Protein AF-A0A4P6PLV7-F1 (afdb_monomer_lite)

Secondary structure (DSSP, 8-state):
-------PPPPHHHHHHHHHHHHHHHHHHHHHHHHHHHHHHHHHHHHHHHHHHHHHHHHHHHTT--TTPPPPHHHHHTTSTTGGGGG-BTTBEEE--SSS--EEE-TT-S-------------

Foldseek 3Di:
DDDDDDDDDDDPVNVVVVVVVVVVCCVVVVVVVVVVLVVQLVVLQVVLVVQQVVLVVVLCVVVVHPPPDWDDLVSRQVSHDVGQVSSDDVCWRWDNDGPQAGDIDDPPDPDDPRPRPGPDDDD

pLDDT: mean 70.98, std 18.74, range [27.61, 97.19]

Structure (mmCIF, N/CA/C/O backbone):
data_AF-A0A4P6PLV7-F1
#
_entry.id   AF-A0A4P6PLV7-F1
#
loop_
_atom_site.group_PDB
_atom_site.id
_atom_site.type_symbol
_atom_site.label_atom_id
_atom_site.label_alt_id
_atom_site.label_comp_id
_atom_site.label_asym_id
_atom_site.label_entity_id
_atom_site.label_seq_id
_atom_site.pdbx_PDB_ins_code
_atom_site.Cartn_x
_atom_site.Cartn_y
_atom_site.Cartn_z
_atom_site.occupancy
_atom_site.B_iso_or_equiv
_atom_site.auth_seq_id
_atom_site.auth_comp_id
_atom_site.auth_asym_id
_atom_site.auth_atom_id
_atom_site.pdbx_PDB_model_num
ATOM 1 N N . MET A 1 1 ? 1.349 -17.183 60.494 1.00 57.53 1 MET A N 1
ATOM 2 C CA . MET A 1 1 ? 0.024 -16.818 59.937 1.00 57.53 1 MET A CA 1
ATOM 3 C C . MET A 1 1 ? 0.173 -16.502 58.450 1.00 57.53 1 MET A C 1
ATOM 5 O O . MET A 1 1 ? 0.871 -15.556 58.115 1.00 57.53 1 MET A O 1
ATOM 9 N N . LYS A 1 2 ? -0.415 -17.305 57.554 1.00 59.59 2 LYS A N 1
ATOM 10 C CA . LYS A 1 2 ? -0.387 -17.079 56.096 1.00 59.59 2 LYS A CA 1
ATOM 11 C C . LYS A 1 2 ? -1.591 -16.200 55.728 1.00 59.59 2 LYS A C 1
ATOM 13 O O . LYS A 1 2 ? -2.722 -16.655 55.860 1.00 59.59 2 LYS A O 1
ATOM 18 N N . LYS A 1 3 ? -1.370 -14.945 55.321 1.00 62.88 3 LYS A N 1
ATOM 19 C CA . LYS A 1 3 ? -2.442 -14.083 54.790 1.00 62.88 3 LYS A CA 1
ATOM 20 C C . LYS A 1 3 ? -2.893 -14.653 53.444 1.00 62.88 3 LYS A C 1
ATOM 22 O O . LYS A 1 3 ? -2.131 -14.636 52.482 1.00 62.88 3 LYS A O 1
ATOM 27 N N . THR A 1 4 ? -4.110 -15.179 53.379 1.00 67.12 4 THR A N 1
ATOM 28 C CA . THR A 1 4 ? -4.748 -15.560 52.118 1.00 67.12 4 THR A CA 1
ATOM 29 C C . THR A 1 4 ? -5.183 -14.286 51.396 1.00 67.12 4 THR A C 1
ATOM 31 O O . THR A 1 4 ? -6.042 -13.541 51.863 1.00 67.12 4 THR A O 1
ATOM 34 N N . LEU A 1 5 ? -4.543 -13.990 50.267 1.00 72.75 5 LEU A N 1
ATOM 35 C CA . LEU A 1 5 ? -4.948 -12.890 49.397 1.00 72.75 5 LEU A CA 1
ATOM 36 C C . LEU A 1 5 ? -6.284 -13.274 48.746 1.00 72.75 5 LEU A C 1
ATOM 38 O O . LEU A 1 5 ? -6.360 -14.271 48.025 1.00 72.75 5 LEU A O 1
ATOM 42 N N . LYS A 1 6 ? -7.352 -12.519 49.027 1.00 72.19 6 LYS A N 1
ATOM 43 C CA . LYS A 1 6 ? -8.647 -12.705 48.361 1.00 72.19 6 LYS A CA 1
ATOM 44 C C . LYS A 1 6 ? -8.464 -12.386 46.877 1.00 72.19 6 LYS A C 1
ATOM 46 O O . LYS A 1 6 ? -8.138 -11.254 46.533 1.00 72.19 6 LYS A O 1
ATOM 51 N N . LYS A 1 7 ? -8.669 -13.374 46.004 1.00 70.31 7 LYS A N 1
ATOM 52 C CA . LYS A 1 7 ? -8.736 -13.148 44.556 1.00 70.31 7 LYS A CA 1
ATOM 53 C C . LYS A 1 7 ? -10.006 -12.343 44.260 1.00 70.31 7 LYS A C 1
ATOM 55 O O . LYS A 1 7 ? -11.101 -12.891 44.333 1.00 70.31 7 LYS A O 1
ATOM 60 N N . GLN A 1 8 ? -9.861 -11.051 43.978 1.00 76.06 8 GLN A N 1
ATOM 61 C CA . GLN A 1 8 ? -10.921 -10.249 43.370 1.00 76.06 8 GLN A CA 1
ATOM 62 C C . GLN A 1 8 ? -10.986 -10.618 41.883 1.00 76.06 8 GLN A C 1
ATOM 64 O O . GLN A 1 8 ? -9.988 -10.506 41.174 1.00 76.06 8 GLN A O 1
ATOM 69 N N . GLY A 1 9 ? -12.124 -11.152 41.443 1.00 77.94 9 GLY A N 1
ATOM 70 C CA . GLY A 1 9 ? -12.399 -11.395 40.028 1.00 77.94 9 GLY A CA 1
ATOM 71 C C . GLY A 1 9 ? -12.970 -10.142 39.368 1.00 77.94 9 GLY A C 1
ATOM 72 O O . GLY A 1 9 ? -13.636 -9.354 40.036 1.00 77.94 9 GLY A O 1
ATOM 73 N N . PHE A 1 10 ? -12.719 -9.985 38.068 1.00 81.06 10 PHE A N 1
ATOM 74 C CA . PHE A 1 10 ? -13.375 -8.972 37.239 1.00 81.06 10 PHE A CA 1
ATOM 75 C C . PHE A 1 10 ? -14.892 -9.171 37.267 1.00 81.06 10 PHE A C 1
ATOM 77 O O . PHE A 1 10 ? -15.385 -10.294 37.127 1.00 81.06 10 PHE A O 1
ATOM 84 N N . THR A 1 11 ? -15.635 -8.085 37.436 1.00 90.88 11 THR A N 1
ATOM 85 C CA . THR A 1 11 ? -17.092 -8.109 37.340 1.00 90.88 11 THR A CA 1
ATOM 86 C C . THR A 1 11 ? -17.519 -8.201 35.875 1.00 90.88 11 THR A C 1
ATOM 88 O O . THR A 1 11 ? -16.858 -7.694 34.967 1.00 90.88 11 THR A O 1
ATOM 91 N N . LEU A 1 12 ? -18.663 -8.839 35.625 1.00 89.38 12 LEU A N 1
ATOM 92 C CA . LEU A 1 12 ? -19.222 -8.946 34.275 1.00 89.38 12 LEU A CA 1
ATOM 93 C C . LEU A 1 12 ? -19.528 -7.556 33.690 1.00 89.38 12 LEU A C 1
ATOM 95 O O . LEU A 1 12 ? -19.298 -7.317 32.508 1.00 89.38 12 LEU A O 1
ATOM 99 N N . VAL A 1 13 ? -19.968 -6.623 34.539 1.00 92.19 13 VAL A N 1
ATOM 100 C CA . VAL A 1 13 ? -20.290 -5.239 34.162 1.00 92.19 13 VAL A CA 1
ATOM 101 C C . VAL A 1 13 ? -19.049 -4.472 33.699 1.00 92.19 13 VAL A C 1
ATOM 103 O O . VAL A 1 13 ? -19.125 -3.746 32.709 1.00 92.19 13 VAL A O 1
ATOM 106 N N . GLU A 1 14 ? -17.899 -4.663 34.353 1.00 91.62 14 GLU A N 1
ATOM 107 C CA . GLU A 1 14 ? -16.637 -4.052 33.912 1.00 91.62 14 GLU A CA 1
ATOM 108 C C . GLU A 1 14 ? -16.277 -4.496 32.493 1.00 91.62 14 GLU A C 1
ATOM 110 O O . GLU A 1 14 ? -15.927 -3.667 31.655 1.00 91.62 14 GLU A O 1
ATOM 115 N N . ILE A 1 15 ? -16.438 -5.783 32.181 1.00 92.88 15 ILE A N 1
ATOM 116 C CA . ILE A 1 15 ? -16.156 -6.297 30.837 1.00 92.88 15 ILE A CA 1
ATOM 117 C C . ILE A 1 15 ? -17.174 -5.783 29.807 1.00 92.88 15 ILE A C 1
ATOM 119 O O . ILE A 1 15 ? -16.786 -5.463 28.684 1.00 92.88 15 ILE A O 1
ATOM 123 N N . MET A 1 16 ? -18.451 -5.621 30.171 1.00 93.88 16 MET A N 1
ATOM 124 C CA . MET A 1 16 ? -19.473 -5.088 29.257 1.00 93.88 16 MET A CA 1
ATOM 125 C C . MET A 1 16 ? -19.154 -3.670 28.775 1.00 93.88 16 MET A C 1
ATOM 127 O O . MET A 1 16 ? -19.237 -3.394 27.578 1.00 93.88 16 MET A O 1
ATOM 131 N N . ILE A 1 17 ? -18.768 -2.776 29.689 1.00 94.75 17 ILE A N 1
ATOM 132 C CA . ILE A 1 17 ? -18.460 -1.382 29.339 1.00 94.75 17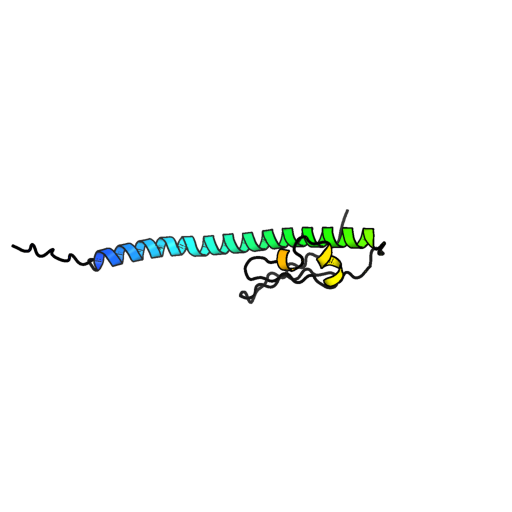 ILE A CA 1
ATOM 133 C C . ILE A 1 17 ? -17.198 -1.317 28.474 1.00 94.75 17 ILE A C 1
ATOM 135 O O . ILE A 1 17 ? -17.155 -0.582 27.488 1.00 94.75 17 ILE A O 1
ATOM 139 N N . VAL A 1 18 ? -16.187 -2.128 28.795 1.00 95.62 18 VAL A N 1
ATOM 140 C CA . VAL A 1 18 ? -14.939 -2.181 28.026 1.00 95.62 18 VAL A CA 1
ATOM 141 C C . VAL A 1 18 ? -15.202 -2.621 26.586 1.00 95.62 18 VAL A C 1
ATOM 143 O O . VAL A 1 18 ? -14.748 -1.962 25.651 1.00 95.62 18 VAL A O 1
ATOM 146 N N . VAL A 1 19 ? -15.985 -3.684 26.387 1.00 95.69 19 VAL A N 1
ATOM 147 C CA . VAL A 1 19 ? -16.322 -4.165 25.040 1.00 95.69 19 VAL A CA 1
ATOM 148 C C . VAL A 1 19 ? -17.174 -3.145 24.281 1.00 95.69 19 VAL A C 1
ATOM 150 O O . VAL A 1 19 ? -16.961 -2.963 23.084 1.00 95.69 19 VAL A O 1
ATOM 153 N N . ALA A 1 20 ? -18.075 -2.421 24.954 1.00 95.69 20 ALA A N 1
ATOM 154 C CA . ALA A 1 20 ? -18.865 -1.361 24.326 1.00 95.69 20 ALA A CA 1
ATOM 155 C C . ALA A 1 20 ? -17.987 -0.212 23.794 1.00 95.69 20 ALA A C 1
ATOM 157 O O . ALA A 1 20 ? -18.159 0.225 22.654 1.00 95.69 20 ALA A O 1
ATOM 158 N N . ILE A 1 21 ? -17.005 0.243 24.578 1.00 97.06 21 ILE A N 1
ATOM 159 C CA . ILE A 1 21 ? -16.086 1.314 24.163 1.00 97.06 21 ILE A CA 1
ATOM 160 C C . ILE A 1 21 ? -15.153 0.828 23.045 1.00 97.06 21 ILE A C 1
ATOM 162 O O . ILE A 1 21 ? -14.982 1.527 22.046 1.00 97.06 21 ILE A O 1
ATOM 166 N N . ILE A 1 22 ? -14.589 -0.380 23.161 1.00 96.75 22 ILE A N 1
ATOM 167 C CA . ILE A 1 22 ? -13.746 -0.965 22.104 1.00 96.75 22 ILE A CA 1
ATOM 168 C C . ILE A 1 22 ? -14.552 -1.145 20.812 1.00 96.75 22 ILE A C 1
ATOM 170 O O . ILE A 1 22 ? -14.041 -0.841 19.738 1.00 96.75 22 ILE A O 1
ATOM 174 N N . GLY A 1 23 ? -15.813 -1.576 20.901 1.00 96.88 23 GLY A N 1
ATOM 175 C CA . GLY A 1 23 ? -16.714 -1.706 19.756 1.00 96.88 23 GLY A CA 1
ATOM 176 C C . GLY A 1 23 ? -16.954 -0.375 19.043 1.00 96.88 23 GLY A C 1
ATOM 177 O O . GLY A 1 23 ? -16.860 -0.312 17.817 1.00 96.88 23 GLY A O 1
ATOM 178 N N . LEU A 1 24 ? -17.176 0.707 19.798 1.00 96.50 24 LEU A N 1
ATOM 179 C CA . LEU A 1 24 ? -17.323 2.054 19.242 1.00 96.50 24 LEU A CA 1
ATOM 180 C C . LEU A 1 24 ? -16.041 2.528 18.539 1.00 96.50 24 LEU A C 1
ATOM 182 O O . LEU A 1 24 ? -16.097 3.021 17.412 1.00 96.50 24 LEU A O 1
ATOM 186 N N . LEU A 1 25 ? -14.881 2.346 19.178 1.00 97.19 25 LEU A N 1
ATOM 187 C CA . LEU A 1 25 ? -13.587 2.714 18.598 1.00 97.19 25 LEU A CA 1
ATOM 188 C C . LEU A 1 25 ? -13.272 1.887 17.346 1.00 97.19 25 LEU A C 1
ATOM 190 O O . LEU A 1 25 ? -12.789 2.430 16.353 1.00 97.19 25 LEU A O 1
ATOM 194 N N . ALA A 1 26 ? -13.581 0.590 17.355 1.00 96.31 26 ALA A N 1
ATOM 195 C CA . ALA A 1 26 ? -13.391 -0.292 16.210 1.00 96.31 26 ALA A CA 1
ATOM 196 C C . ALA A 1 26 ? -14.298 0.101 15.034 1.00 96.31 26 ALA A C 1
ATOM 198 O O . ALA A 1 26 ? -13.834 0.113 13.893 1.00 96.31 26 ALA A O 1
ATOM 199 N N . ALA A 1 27 ? -15.550 0.490 15.302 1.00 96.19 27 ALA A N 1
ATOM 200 C CA . ALA A 1 27 ? -16.506 0.899 14.274 1.00 96.19 27 ALA A CA 1
ATOM 201 C C . ALA A 1 27 ? -16.012 2.096 13.444 1.00 96.19 27 ALA A C 1
ATOM 203 O O . ALA A 1 27 ? -16.203 2.116 12.229 1.00 96.19 27 ALA A O 1
ATOM 204 N N . ILE A 1 28 ? -15.330 3.064 14.067 1.00 95.38 28 ILE A N 1
ATOM 205 C CA . ILE A 1 28 ? -14.728 4.210 13.360 1.00 95.38 28 ILE A CA 1
ATOM 206 C C . ILE A 1 28 ? -13.295 3.928 12.880 1.00 95.38 28 ILE A C 1
ATOM 208 O O . ILE A 1 28 ? -12.877 4.412 11.825 1.00 95.38 28 ILE A O 1
ATOM 212 N N . GLY A 1 29 ? -12.536 3.126 13.629 1.00 95.88 29 GLY A N 1
ATOM 213 C CA . GLY A 1 29 ? -11.122 2.862 13.374 1.00 95.88 29 GLY A CA 1
ATOM 214 C C . GLY A 1 29 ? -10.890 1.937 12.184 1.00 95.88 29 GLY A C 1
ATOM 215 O O . GLY A 1 29 ? -10.055 2.229 11.330 1.00 95.88 29 GLY A O 1
ATOM 216 N N . ILE A 1 30 ? -11.666 0.856 12.075 1.00 92.06 30 ILE A N 1
ATOM 217 C CA . ILE A 1 30 ? -11.543 -0.136 11.000 1.00 92.06 30 ILE A CA 1
ATOM 218 C C . ILE A 1 30 ? -11.743 0.478 9.600 1.00 92.06 30 ILE A C 1
ATOM 220 O O . ILE A 1 30 ? -10.871 0.272 8.750 1.00 92.06 30 ILE A O 1
ATOM 224 N N . PRO A 1 31 ? -12.819 1.237 9.301 1.00 91.25 31 PRO A N 1
ATOM 225 C CA . PRO A 1 31 ? -12.993 1.813 7.966 1.00 91.25 31 PRO A CA 1
ATOM 226 C C . PRO A 1 31 ? -11.926 2.867 7.636 1.00 91.25 31 PRO A C 1
ATOM 228 O O . PRO A 1 31 ? -11.480 2.947 6.491 1.00 91.25 31 PRO A O 1
ATOM 231 N N . SER A 1 32 ? -11.479 3.650 8.624 1.00 92.75 32 SER A N 1
ATOM 232 C CA . SER A 1 32 ? -10.393 4.623 8.447 1.00 92.75 32 SER A CA 1
ATOM 233 C C . SER A 1 32 ? -9.067 3.932 8.110 1.00 92.75 32 SER A C 1
ATOM 235 O O . SER A 1 32 ? -8.409 4.277 7.125 1.00 92.75 32 SER A O 1
ATOM 237 N N . PHE A 1 33 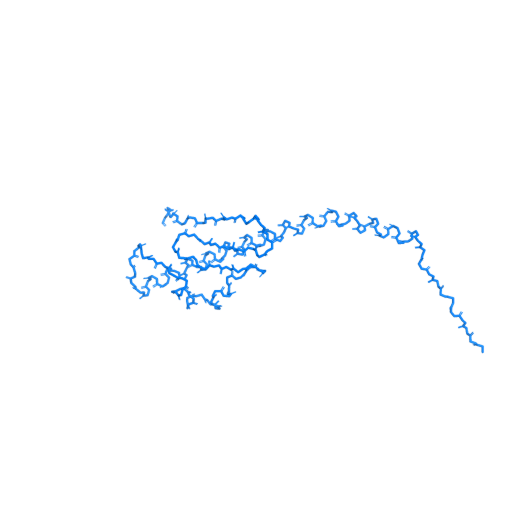? -8.721 2.884 8.860 1.00 89.50 33 PHE A N 1
ATOM 238 C CA . PHE A 1 33 ? -7.519 2.088 8.632 1.00 89.50 33 PHE A CA 1
ATOM 239 C C . PHE A 1 33 ? -7.520 1.418 7.252 1.00 89.50 33 PHE A C 1
ATOM 241 O O . PHE A 1 33 ? -6.513 1.459 6.544 1.00 89.50 33 PHE A O 1
ATOM 248 N N . GLN A 1 34 ? -8.660 0.867 6.821 1.00 86.81 34 GLN A N 1
ATOM 249 C CA . GLN A 1 34 ? -8.794 0.278 5.485 1.00 86.81 34 GLN A CA 1
ATOM 250 C C . GLN A 1 34 ? -8.552 1.305 4.370 1.00 86.81 34 GLN A C 1
ATOM 252 O O . GLN A 1 34 ? -7.787 1.034 3.444 1.00 86.81 34 GLN A O 1
ATOM 257 N N . LYS A 1 35 ? -9.134 2.509 4.478 1.00 85.69 35 LYS A N 1
ATOM 258 C CA . LYS A 1 35 ? -8.905 3.598 3.512 1.00 85.69 35 LYS A CA 1
ATOM 259 C C . LYS A 1 35 ? -7.444 4.045 3.486 1.00 85.69 35 LYS A C 1
ATOM 261 O O . LYS A 1 35 ? -6.874 4.209 2.410 1.00 85.69 35 LYS A O 1
ATOM 266 N N . ALA A 1 36 ? -6.824 4.219 4.653 1.00 86.81 36 ALA A N 1
ATOM 267 C CA . ALA A 1 36 ? -5.417 4.598 4.754 1.00 86.81 36 ALA A CA 1
ATOM 268 C C . ALA A 1 36 ? -4.502 3.553 4.096 1.00 86.81 36 ALA A C 1
ATOM 270 O O . ALA A 1 36 ? -3.615 3.910 3.318 1.00 86.81 36 ALA A O 1
ATOM 271 N N . ARG A 1 37 ? -4.770 2.262 4.330 1.00 83.44 37 ARG A N 1
ATOM 272 C CA . ARG A 1 37 ? -4.041 1.155 3.702 1.00 83.44 37 ARG A CA 1
ATOM 273 C C . ARG A 1 37 ? -4.203 1.159 2.182 1.00 83.44 37 ARG A C 1
ATOM 275 O O . ARG A 1 37 ? -3.199 1.103 1.479 1.00 83.44 37 ARG A O 1
ATOM 282 N N . ALA A 1 38 ? -5.429 1.286 1.673 1.00 78.69 38 ALA A N 1
ATOM 283 C CA . ALA A 1 38 ? -5.689 1.337 0.232 1.00 78.69 38 ALA A CA 1
ATOM 284 C C . ALA A 1 38 ? -4.981 2.527 -0.442 1.00 78.69 38 ALA A C 1
ATOM 286 O O . ALA A 1 38 ? -4.357 2.378 -1.492 1.00 78.69 38 ALA A O 1
ATOM 287 N N . ASN A 1 39 ? -5.001 3.699 0.198 1.00 81.06 39 ASN A N 1
ATOM 288 C CA . ASN A 1 39 ? -4.299 4.883 -0.294 1.00 81.06 39 ASN A CA 1
ATOM 289 C C . ASN A 1 39 ? -2.777 4.698 -0.287 1.00 81.06 39 ASN A C 1
ATOM 291 O O . ASN A 1 39 ? -2.106 5.140 -1.219 1.00 81.06 39 ASN A O 1
ATOM 295 N N . SER A 1 40 ? -2.230 4.039 0.739 1.00 80.38 40 SER A N 1
ATOM 296 C CA . SER A 1 40 ? -0.804 3.704 0.797 1.00 80.38 40 SER A CA 1
ATOM 297 C C . SER A 1 40 ? -0.404 2.793 -0.360 1.00 80.38 40 SER A C 1
ATOM 299 O O . SER A 1 40 ? 0.585 3.069 -1.032 1.00 80.38 40 SER A O 1
ATOM 301 N N . VAL A 1 41 ? -1.195 1.748 -0.627 1.00 76.75 41 VAL A N 1
ATOM 302 C CA . VAL A 1 41 ? -0.962 0.821 -1.743 1.00 76.75 41 VAL A CA 1
ATOM 303 C C . VAL A 1 41 ? -0.971 1.567 -3.076 1.00 76.75 41 VAL A C 1
ATOM 305 O O . VAL A 1 41 ? -0.022 1.448 -3.847 1.00 76.75 41 VAL A O 1
ATOM 308 N N . LYS A 1 42 ? -1.988 2.406 -3.318 1.00 74.88 42 LYS A N 1
ATOM 309 C 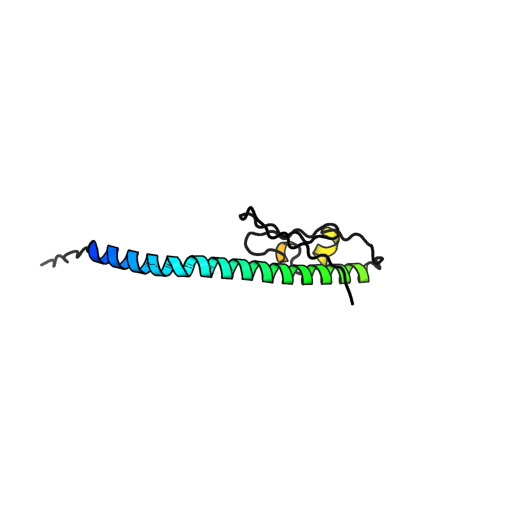CA . LYS A 1 42 ? -2.091 3.203 -4.550 1.00 74.88 42 LYS A CA 1
ATOM 310 C C . LYS A 1 42 ? -0.864 4.094 -4.770 1.00 74.88 42 LYS A C 1
ATOM 312 O O . LYS A 1 42 ? -0.330 4.135 -5.874 1.00 74.88 42 LYS A O 1
ATOM 317 N N . LYS A 1 43 ? -0.398 4.789 -3.727 1.00 77.19 43 LYS A N 1
ATOM 318 C CA . LYS A 1 43 ? 0.797 5.645 -3.813 1.00 77.19 43 LYS A CA 1
ATOM 319 C C . LYS A 1 43 ? 2.061 4.842 -4.117 1.00 77.19 43 LYS A C 1
ATOM 321 O O . LYS A 1 43 ? 2.874 5.273 -4.929 1.00 77.19 43 LYS A O 1
ATOM 326 N N . SER A 1 44 ? 2.222 3.674 -3.499 1.00 77.56 44 SER A N 1
ATOM 327 C CA . SER A 1 44 ? 3.351 2.789 -3.789 1.00 77.56 44 SER A CA 1
ATOM 328 C C . SER A 1 44 ? 3.314 2.264 -5.227 1.00 77.56 44 SER A C 1
ATOM 330 O O . SER A 1 44 ? 4.357 2.210 -5.868 1.00 77.56 44 SER A O 1
ATOM 332 N N . MET A 1 45 ? 2.133 1.946 -5.766 1.00 71.06 45 MET A N 1
ATOM 333 C CA . MET A 1 45 ? 1.979 1.542 -7.171 1.00 71.06 45 MET A CA 1
ATOM 334 C C . MET A 1 45 ? 2.367 2.663 -8.142 1.00 71.06 45 MET A C 1
ATOM 336 O O . MET A 1 45 ? 3.080 2.408 -9.108 1.00 71.06 45 MET A O 1
ATOM 340 N N . GLU A 1 46 ? 1.959 3.906 -7.869 1.00 74.81 46 GLU A N 1
ATOM 341 C CA . GLU A 1 46 ? 2.367 5.061 -8.678 1.00 74.81 46 GLU A CA 1
ATOM 342 C C . GLU A 1 46 ? 3.891 5.254 -8.650 1.00 74.81 46 GLU A C 1
ATOM 344 O O . GLU A 1 46 ? 4.518 5.465 -9.687 1.00 74.81 46 GLU A O 1
ATOM 349 N N . ASN A 1 47 ? 4.506 5.126 -7.473 1.00 79.94 47 ASN A N 1
ATOM 350 C CA . ASN A 1 47 ? 5.957 5.189 -7.340 1.00 79.94 47 ASN A CA 1
ATOM 351 C C . ASN A 1 47 ? 6.656 4.063 -8.122 1.00 79.94 47 ASN A C 1
ATOM 353 O O . ASN A 1 47 ? 7.633 4.310 -8.823 1.00 79.94 47 ASN A O 1
ATOM 357 N N . ASN A 1 48 ? 6.132 2.839 -8.056 1.00 77.00 48 ASN A N 1
ATOM 358 C CA . ASN A 1 48 ? 6.679 1.703 -8.794 1.00 77.00 48 ASN A CA 1
ATOM 359 C C . ASN A 1 48 ? 6.565 1.900 -10.307 1.00 77.00 48 ASN A C 1
ATOM 361 O O . ASN A 1 48 ? 7.497 1.558 -11.028 1.00 77.00 48 ASN A O 1
ATOM 365 N N . ALA A 1 49 ? 5.471 2.493 -10.793 1.00 74.00 49 ALA A N 1
ATOM 366 C CA . ALA A 1 49 ? 5.345 2.841 -12.203 1.00 74.00 49 ALA A CA 1
ATOM 367 C C . ALA A 1 49 ? 6.436 3.825 -12.645 1.00 74.00 49 ALA A C 1
ATOM 369 O O . ALA A 1 49 ? 7.062 3.606 -13.677 1.00 74.00 49 ALA A O 1
ATOM 370 N N . ARG A 1 50 ? 6.733 4.850 -11.834 1.00 80.25 50 ARG A N 1
ATOM 371 C CA . ARG A 1 50 ? 7.830 5.798 -12.108 1.00 80.25 50 ARG A CA 1
ATOM 372 C C . ARG A 1 50 ? 9.194 5.107 -12.150 1.00 80.25 50 ARG A C 1
ATOM 374 O O . ARG A 1 50 ? 9.986 5.400 -13.037 1.00 80.25 50 ARG A O 1
ATOM 381 N N . ILE A 1 51 ? 9.446 4.172 -11.231 1.00 82.88 51 ILE A N 1
ATOM 382 C CA . ILE A 1 51 ? 10.681 3.372 -11.216 1.00 82.88 51 ILE A CA 1
ATOM 383 C C . ILE A 1 51 ? 10.800 2.534 -12.495 1.00 82.88 51 ILE A C 1
ATOM 385 O O . ILE A 1 51 ? 11.859 2.519 -13.113 1.00 82.88 51 ILE A O 1
ATOM 389 N N . VAL A 1 52 ? 9.723 1.859 -12.911 1.00 76.69 52 VAL A N 1
ATOM 390 C CA . VAL A 1 52 ? 9.735 1.009 -14.112 1.00 76.69 52 VAL A CA 1
ATOM 391 C C . VAL A 1 52 ? 9.884 1.832 -15.392 1.00 76.69 52 VAL A C 1
ATOM 393 O O . VAL A 1 52 ? 10.607 1.411 -16.288 1.00 76.69 52 VAL A O 1
ATOM 396 N N . ILE A 1 53 ? 9.255 3.007 -15.474 1.00 77.12 53 ILE A N 1
ATOM 397 C CA . ILE A 1 53 ? 9.425 3.927 -16.608 1.00 77.12 53 ILE A CA 1
ATOM 398 C C . ILE A 1 53 ? 10.883 4.386 -16.705 1.00 77.12 53 ILE A C 1
ATOM 400 O O . ILE A 1 53 ? 11.485 4.229 -17.760 1.00 77.12 53 ILE A O 1
ATOM 404 N N . GLY A 1 54 ? 11.479 4.856 -15.604 1.00 81.69 54 GLY A N 1
ATOM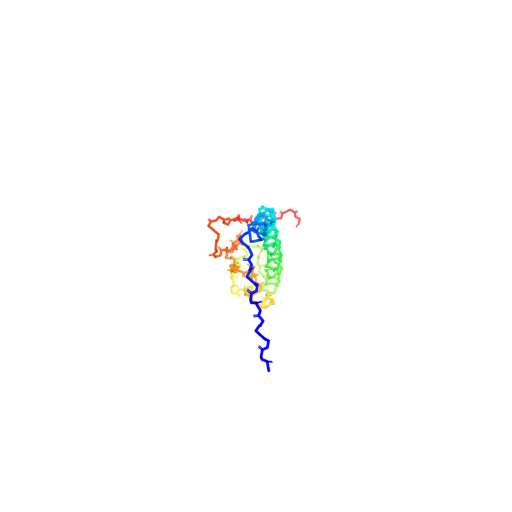 405 C CA . GLY A 1 54 ? 12.887 5.270 -15.603 1.00 81.69 54 GLY A CA 1
ATOM 406 C C . GLY A 1 54 ? 13.844 4.125 -15.952 1.00 81.69 54 GLY A C 1
ATOM 407 O O . GLY A 1 54 ? 14.794 4.320 -16.703 1.00 81.69 54 GLY A O 1
ATOM 408 N N . ALA A 1 55 ? 13.561 2.909 -15.473 1.00 83.38 55 ALA A N 1
ATOM 409 C CA . ALA A 1 55 ? 14.316 1.715 -15.845 1.00 83.38 55 ALA A CA 1
ATOM 410 C C . ALA A 1 55 ? 14.205 1.403 -17.348 1.00 83.38 55 ALA A C 1
ATOM 412 O O . ALA A 1 55 ? 15.206 1.078 -17.981 1.00 83.38 55 ALA A O 1
ATOM 413 N N . ALA A 1 56 ? 13.007 1.527 -17.926 1.00 77.88 56 ALA A N 1
ATOM 414 C CA . ALA A 1 56 ? 12.783 1.307 -19.351 1.00 77.88 56 ALA A CA 1
ATOM 415 C C . ALA A 1 56 ? 13.455 2.371 -20.225 1.00 77.88 56 ALA A C 1
ATOM 417 O O . ALA A 1 56 ? 14.043 2.027 -21.247 1.00 77.88 56 ALA A O 1
ATOM 418 N N . GLU A 1 57 ? 13.417 3.639 -19.814 1.00 80.50 57 GLU A N 1
ATOM 419 C CA . GLU A 1 57 ? 14.136 4.727 -20.482 1.00 80.50 57 GLU A CA 1
ATOM 420 C C . GLU A 1 57 ? 15.648 4.487 -20.453 1.00 80.50 57 GLU A C 1
ATOM 422 O O . GLU A 1 57 ? 16.308 4.596 -21.486 1.00 80.50 57 GLU A O 1
ATOM 427 N N . GLN A 1 58 ? 16.195 4.095 -19.299 1.00 86.94 58 GLN A N 1
ATOM 428 C CA . GLN A 1 58 ? 17.620 3.804 -19.162 1.00 86.94 58 GLN A CA 1
ATOM 429 C C . GLN A 1 58 ? 18.048 2.618 -20.038 1.00 86.94 58 GLN A C 1
ATOM 431 O O . GLN A 1 58 ? 19.027 2.731 -20.776 1.00 86.94 58 GLN A O 1
ATOM 436 N N . TRP A 1 59 ? 17.290 1.517 -20.017 1.00 86.50 59 TRP A N 1
ATOM 437 C CA . TRP A 1 59 ? 17.529 0.359 -20.883 1.00 86.50 59 TRP A CA 1
ATOM 438 C C . TRP A 1 59 ? 17.471 0.725 -22.372 1.00 86.50 59 TRP A C 1
ATOM 440 O O . TRP A 1 59 ? 18.333 0.311 -23.154 1.00 86.50 59 TRP A O 1
ATOM 450 N N . ALA A 1 60 ? 16.477 1.526 -22.768 1.00 83.38 60 ALA A N 1
ATOM 451 C CA . ALA A 1 60 ? 16.303 1.947 -24.152 1.00 83.38 60 ALA A CA 1
ATOM 452 C C . ALA A 1 60 ? 17.456 2.842 -24.632 1.00 83.38 60 ALA A C 1
ATOM 454 O O . ALA A 1 60 ? 17.908 2.684 -25.768 1.00 83.38 60 ALA A O 1
ATOM 455 N N . MET A 1 61 ? 17.961 3.738 -23.774 1.00 86.00 61 MET A N 1
ATOM 456 C CA . MET A 1 61 ? 19.123 4.579 -24.081 1.00 86.00 61 MET A CA 1
ATOM 457 C C . MET A 1 61 ? 20.414 3.764 -24.203 1.00 86.00 61 MET A C 1
ATOM 459 O O . MET A 1 61 ? 21.184 3.989 -25.134 1.00 86.00 61 MET A O 1
ATOM 463 N N . GLU A 1 62 ? 20.649 2.809 -23.301 1.00 89.31 62 GLU A N 1
ATOM 464 C CA . GLU A 1 62 ? 21.858 1.976 -23.321 1.00 89.31 62 GLU A CA 1
ATOM 465 C C . GLU A 1 62 ? 21.878 1.005 -24.507 1.00 89.31 62 GLU A C 1
ATOM 467 O O . GLU A 1 62 ? 22.904 0.834 -25.163 1.00 89.31 62 GLU A O 1
ATOM 472 N N . THR A 1 63 ? 20.728 0.414 -24.832 1.00 86.38 63 THR A N 1
ATOM 473 C CA . THR A 1 63 ? 20.609 -0.593 -25.899 1.00 86.38 63 THR A CA 1
ATOM 474 C C . THR A 1 63 ? 20.240 0.034 -27.254 1.00 86.38 63 THR A C 1
ATOM 476 O O . THR A 1 63 ? 19.918 -0.685 -28.200 1.00 86.38 63 THR A O 1
ATOM 479 N N . ALA A 1 64 ? 20.266 1.372 -27.357 1.00 87.19 64 ALA A N 1
ATOM 480 C CA . ALA A 1 64 ? 19.919 2.145 -28.555 1.00 87.19 64 ALA A CA 1
ATOM 481 C C . ALA A 1 64 ? 18.602 1.684 -29.217 1.00 87.19 64 ALA A C 1
ATOM 483 O O . ALA A 1 64 ? 18.506 1.540 -30.439 1.00 87.19 64 ALA A O 1
ATOM 484 N N . GLN A 1 65 ? 17.592 1.399 -28.394 1.00 79.00 65 GLN A N 1
ATOM 485 C CA . GLN A 1 65 ? 16.329 0.833 -28.853 1.00 79.00 65 GLN A CA 1
ATOM 486 C C . GLN A 1 65 ? 15.463 1.888 -29.555 1.00 79.00 65 GLN A C 1
ATOM 488 O O . GLN A 1 65 ? 15.431 3.048 -29.136 1.00 79.00 65 GLN A O 1
ATOM 493 N N . PRO A 1 66 ? 14.721 1.510 -30.611 1.00 73.38 66 PRO A N 1
ATOM 494 C CA . PRO A 1 66 ? 13.763 2.405 -31.245 1.00 73.38 66 PRO A CA 1
ATOM 495 C C . PRO A 1 66 ? 12.570 2.691 -30.316 1.00 73.38 66 PRO A C 1
ATOM 497 O O . PRO A 1 66 ? 12.255 1.913 -29.419 1.00 73.38 66 PRO A O 1
ATOM 500 N N . THR A 1 67 ? 11.847 3.787 -30.564 1.00 68.44 67 THR A N 1
ATOM 501 C CA . THR A 1 67 ? 10.730 4.281 -29.725 1.00 68.44 67 THR A CA 1
ATOM 502 C C . THR A 1 67 ? 9.591 3.270 -29.511 1.00 68.44 67 THR A C 1
ATOM 504 O O . THR A 1 67 ? 8.805 3.400 -28.580 1.00 68.44 67 THR A O 1
ATOM 507 N N . ASN A 1 68 ? 9.490 2.254 -30.366 1.00 68.88 68 ASN A N 1
ATOM 508 C CA . ASN A 1 68 ? 8.483 1.193 -30.340 1.00 68.88 68 ASN A CA 1
ATOM 509 C C . ASN A 1 68 ? 9.044 -0.175 -29.908 1.00 68.88 68 ASN A C 1
ATOM 511 O O . ASN A 1 68 ? 8.395 -1.201 -30.131 1.00 68.88 68 ASN A O 1
ATOM 515 N N . ALA A 1 69 ? 10.245 -0.210 -29.330 1.00 64.69 69 ALA A N 1
ATOM 516 C CA . ALA A 1 69 ? 10.824 -1.440 -28.820 1.00 64.69 69 ALA A CA 1
ATOM 517 C C . ALA A 1 69 ? 9.939 -2.060 -27.735 1.00 64.69 69 ALA A C 1
ATOM 519 O O . ALA A 1 69 ? 9.411 -1.386 -26.848 1.00 64.69 69 ALA A O 1
ATOM 520 N N . THR A 1 70 ? 9.768 -3.377 -27.820 1.00 66.75 70 THR A N 1
ATOM 521 C CA . THR A 1 70 ? 9.043 -4.131 -26.800 1.00 66.75 70 THR A CA 1
ATOM 522 C C . THR A 1 70 ? 9.964 -4.352 -25.611 1.00 66.75 70 THR A C 1
ATOM 524 O O . THR A 1 70 ? 11.030 -4.937 -25.760 1.00 66.75 70 THR A O 1
ATOM 527 N N . VAL A 1 71 ? 9.531 -3.890 -24.442 1.00 66.94 71 VAL A N 1
ATOM 528 C CA . VAL A 1 71 ? 10.257 -4.037 -23.180 1.00 66.94 71 VAL A CA 1
ATOM 529 C C . VAL A 1 71 ? 9.761 -5.290 -22.461 1.00 66.94 71 VAL A C 1
ATOM 531 O O . VAL A 1 71 ? 8.553 -5.427 -22.232 1.00 66.94 71 VAL A O 1
ATOM 534 N N . SER A 1 72 ? 10.672 -6.193 -22.095 1.00 69.31 72 SER A N 1
ATOM 535 C CA . SER A 1 72 ? 10.367 -7.389 -21.302 1.00 69.31 72 SER A CA 1
ATOM 536 C C . SER A 1 72 ? 10.781 -7.221 -19.842 1.00 69.31 72 SER A C 1
ATOM 538 O O . SER A 1 72 ? 11.637 -6.413 -19.491 1.00 69.31 72 SER A O 1
ATOM 540 N N . ALA A 1 73 ? 10.197 -8.035 -18.958 1.00 67.38 73 ALA A N 1
ATOM 541 C CA . ALA A 1 73 ? 10.515 -8.005 -17.532 1.00 67.38 73 ALA A CA 1
ATOM 542 C C . ALA A 1 73 ? 12.001 -8.266 -17.235 1.00 67.38 73 ALA A C 1
ATOM 544 O O . ALA A 1 73 ? 12.558 -7.627 -16.349 1.00 67.38 73 ALA A O 1
ATOM 545 N N . SER A 1 74 ? 12.637 -9.181 -17.972 1.00 72.00 74 SER A N 1
ATOM 546 C CA . SER A 1 74 ? 14.071 -9.487 -17.865 1.00 72.00 74 SER A CA 1
ATOM 547 C C . SER A 1 74 ? 14.951 -8.275 -18.135 1.00 72.00 74 SER A C 1
ATOM 549 O O . SER A 1 74 ? 15.963 -8.100 -17.465 1.00 72.00 74 SER A O 1
ATOM 551 N N . ASP A 1 75 ? 14.526 -7.434 -19.071 1.00 73.19 75 ASP A N 1
ATOM 552 C CA . ASP A 1 75 ? 15.313 -6.319 -19.585 1.00 73.19 75 ASP A CA 1
ATOM 553 C C . ASP A 1 75 ? 15.419 -5.203 -18.548 1.00 73.19 75 ASP A C 1
ATOM 555 O O . ASP A 1 75 ? 16.376 -4.445 -18.558 1.00 73.19 75 ASP A O 1
ATOM 559 N N . LEU A 1 76 ? 14.457 -5.124 -17.620 1.00 76.50 76 LEU A N 1
ATOM 560 C CA . LEU A 1 76 ? 14.377 -4.065 -16.612 1.00 76.50 76 LEU A CA 1
ATOM 561 C C . LEU A 1 76 ? 14.880 -4.477 -15.229 1.00 76.50 76 LEU A C 1
ATOM 563 O O . LEU A 1 76 ? 15.082 -3.615 -14.376 1.00 76.50 76 LEU A O 1
ATOM 567 N N . VAL A 1 77 ? 15.061 -5.774 -14.962 1.00 78.44 77 VAL A N 1
ATOM 568 C CA . VAL A 1 77 ? 15.442 -6.259 -13.621 1.00 78.44 77 VAL A CA 1
ATOM 569 C C . VAL A 1 77 ? 16.795 -5.701 -13.178 1.00 78.44 77 VAL A C 1
ATOM 571 O O . VAL A 1 77 ? 16.959 -5.412 -11.995 1.00 78.44 77 VAL A O 1
ATOM 574 N N . GLU A 1 78 ? 17.731 -5.507 -14.106 1.00 84.06 78 GLU A N 1
ATOM 575 C CA . GLU A 1 78 ? 19.060 -4.950 -13.824 1.00 84.06 78 GLU A CA 1
ATOM 576 C C . GLU A 1 78 ? 19.029 -3.436 -13.549 1.00 84.06 78 GLU A C 1
ATOM 578 O O . GLU A 1 78 ? 19.802 -2.924 -12.740 1.00 84.06 78 GLU A O 1
ATOM 583 N N . TYR A 1 79 ? 18.060 -2.733 -14.132 1.00 81.19 79 TYR A N 1
ATOM 584 C CA . TYR A 1 79 ? 17.885 -1.284 -14.002 1.00 81.19 79 TYR A CA 1
ATOM 585 C C . TYR A 1 79 ? 17.054 -0.878 -12.780 1.00 81.19 79 TYR A C 1
ATOM 587 O O . TYR A 1 79 ? 16.977 0.297 -12.420 1.00 81.19 79 TYR A O 1
ATOM 595 N N . ILE A 1 80 ? 16.441 -1.847 -12.099 1.00 83.25 80 ILE A N 1
ATOM 596 C CA . ILE A 1 80 ? 15.670 -1.624 -10.878 1.00 83.25 80 ILE A CA 1
ATOM 597 C C . ILE A 1 80 ? 16.506 -2.084 -9.688 1.00 83.25 80 ILE A C 1
ATOM 599 O O . ILE A 1 80 ? 16.772 -3.271 -9.504 1.00 83.25 80 ILE A O 1
ATOM 603 N N . LYS A 1 81 ? 16.892 -1.151 -8.813 1.00 81.31 81 LYS A N 1
ATOM 604 C CA . LYS A 1 81 ? 17.650 -1.471 -7.595 1.00 81.31 81 LYS A CA 1
ATOM 605 C C . LYS A 1 81 ? 16.853 -2.429 -6.697 1.00 81.31 81 LYS A C 1
ATOM 607 O O . LYS A 1 81 ? 15.848 -2.038 -6.111 1.00 81.31 81 LYS A O 1
ATOM 612 N N . GLY A 1 82 ? 17.333 -3.668 -6.559 1.00 78.44 82 GLY A N 1
ATOM 613 C CA . GLY A 1 82 ? 16.640 -4.746 -5.833 1.00 78.44 82 GLY A CA 1
ATOM 614 C C . GLY A 1 82 ? 15.733 -5.624 -6.707 1.00 78.44 82 GLY A C 1
ATOM 615 O O . GLY A 1 82 ? 15.000 -6.462 -6.177 1.00 78.44 82 GLY A O 1
ATOM 616 N N . GLY A 1 83 ? 15.783 -5.449 -8.031 1.00 74.38 83 GLY A N 1
ATOM 617 C CA . GLY A 1 83 ? 15.036 -6.217 -9.020 1.00 74.38 83 GLY A CA 1
ATOM 618 C C . GLY A 1 83 ? 13.520 -6.081 -8.884 1.00 74.38 83 GLY A C 1
ATOM 619 O O . GLY A 1 83 ? 12.991 -5.186 -8.224 1.00 74.38 83 GLY A O 1
ATOM 620 N N . SER A 1 84 ? 12.786 -7.030 -9.459 1.00 68.88 84 SER A N 1
ATOM 621 C CA . SER A 1 84 ? 11.319 -7.091 -9.385 1.00 68.88 84 SER A CA 1
ATOM 622 C C . SER A 1 84 ? 10.776 -7.267 -7.955 1.00 68.88 84 SER A C 1
ATOM 624 O O . SER A 1 84 ? 9.610 -6.966 -7.694 1.00 68.88 84 SER A O 1
ATOM 626 N N . ALA A 1 85 ? 11.613 -7.668 -6.991 1.00 71.94 85 ALA A N 1
ATOM 627 C CA . ALA A 1 85 ? 11.254 -7.695 -5.572 1.00 71.94 85 ALA A CA 1
ATOM 628 C C . ALA A 1 85 ? 11.072 -6.288 -4.972 1.00 71.94 85 ALA A C 1
ATOM 630 O O . ALA A 1 85 ? 10.270 -6.127 -4.052 1.00 71.94 85 ALA A O 1
ATOM 631 N N . ALA A 1 86 ? 11.753 -5.273 -5.515 1.00 71.12 86 ALA A N 1
ATOM 632 C CA . ALA A 1 86 ? 11.606 -3.880 -5.095 1.00 71.12 86 ALA A CA 1
ATOM 633 C C . ALA A 1 86 ? 10.245 -3.274 -5.486 1.00 71.12 86 ALA A C 1
ATOM 635 O O . ALA A 1 86 ? 9.834 -2.265 -4.921 1.00 71.12 86 ALA A O 1
ATOM 636 N N . LEU A 1 87 ? 9.514 -3.915 -6.407 1.00 71.38 87 LEU A N 1
ATOM 637 C CA . LEU A 1 87 ? 8.190 -3.486 -6.869 1.00 71.38 87 LEU A CA 1
ATOM 638 C C . LEU A 1 87 ? 7.037 -4.091 -6.050 1.00 71.38 87 LEU A C 1
ATOM 640 O O . LEU A 1 87 ? 5.867 -3.984 -6.432 1.00 71.38 87 LEU A O 1
ATOM 644 N N . LYS A 1 88 ? 7.342 -4.756 -4.932 1.00 69.62 88 LYS A N 1
ATOM 645 C CA . LYS A 1 88 ? 6.331 -5.304 -4.023 1.00 69.62 88 LYS A CA 1
ATOM 646 C C . LYS A 1 88 ? 5.650 -4.190 -3.235 1.00 69.62 88 LYS A C 1
ATOM 648 O O . LYS A 1 88 ? 6.292 -3.259 -2.756 1.00 69.62 88 LYS A O 1
ATOM 653 N N . VAL A 1 89 ? 4.341 -4.322 -3.046 1.00 64.12 89 VAL A N 1
ATOM 654 C CA . VAL A 1 89 ? 3.539 -3.411 -2.219 1.00 64.12 89 VAL A CA 1
ATOM 655 C C . VAL A 1 89 ? 2.784 -4.261 -1.201 1.00 64.12 89 VAL A C 1
ATOM 657 O O . VAL A 1 89 ? 1.771 -4.858 -1.523 1.00 64.12 89 VAL A O 1
ATOM 660 N N . GLY A 1 90 ? 3.279 -4.404 0.030 1.00 65.31 90 GLY A N 1
ATOM 661 C CA . GLY A 1 90 ? 2.701 -5.373 0.979 1.00 65.31 90 GLY A CA 1
ATOM 662 C C . GLY A 1 90 ? 2.803 -6.824 0.469 1.00 65.31 90 GLY A C 1
ATOM 663 O O . GLY A 1 90 ? 3.860 -7.234 -0.001 1.00 65.31 90 GLY A O 1
ATOM 664 N N . ASN A 1 91 ? 1.715 -7.604 0.531 1.00 56.81 91 ASN A N 1
ATOM 665 C CA . ASN A 1 91 ? 1.644 -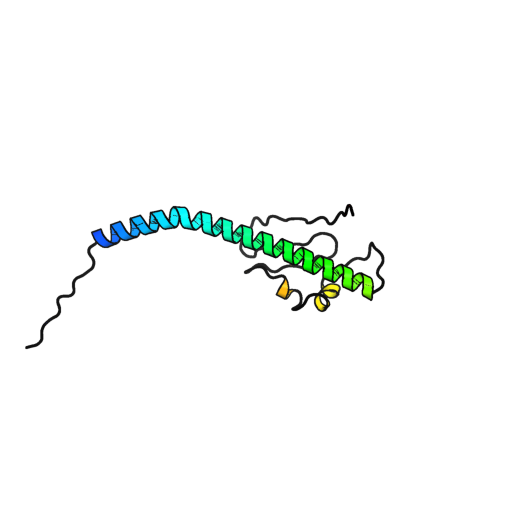8.974 -0.017 1.00 56.81 91 ASN A CA 1
ATOM 666 C C . ASN A 1 91 ? 1.418 -9.013 -1.544 1.00 56.81 91 ASN A C 1
ATOM 668 O O . ASN A 1 91 ? 1.247 -10.090 -2.123 1.00 56.81 91 ASN A O 1
ATOM 672 N N . GLN A 1 92 ? 1.400 -7.852 -2.198 1.00 57.31 92 GLN A N 1
ATOM 673 C CA . GLN A 1 92 ? 1.196 -7.720 -3.635 1.00 57.31 92 GLN A CA 1
ATOM 674 C C . GLN A 1 92 ? 2.529 -7.887 -4.364 1.00 57.31 92 GLN A C 1
ATOM 676 O O . GLN A 1 92 ? 3.523 -7.245 -4.009 1.00 57.31 92 GLN A O 1
ATOM 681 N N . THR A 1 93 ? 2.567 -8.745 -5.384 1.00 52.94 93 THR A N 1
ATOM 682 C CA . THR A 1 93 ? 3.747 -8.878 -6.250 1.00 52.94 93 THR A CA 1
ATOM 683 C C . THR A 1 93 ? 3.523 -8.022 -7.490 1.00 52.94 93 THR A C 1
ATOM 685 O O . THR A 1 93 ? 2.547 -8.221 -8.209 1.00 52.94 93 THR A O 1
ATOM 688 N N . GLY A 1 94 ? 4.395 -7.036 -7.711 1.00 52.75 94 GLY A N 1
ATOM 689 C CA . GLY A 1 94 ? 4.405 -6.268 -8.950 1.00 52.75 94 GLY A CA 1
ATOM 690 C C . GLY A 1 94 ? 4.949 -7.131 -10.081 1.00 52.75 94 GLY A C 1
ATOM 691 O O . GLY A 1 94 ? 6.059 -7.653 -9.975 1.00 52.75 94 GLY A O 1
ATOM 692 N N . THR A 1 95 ? 4.174 -7.300 -11.149 1.00 53.31 95 THR A N 1
ATOM 693 C CA . THR A 1 95 ? 4.647 -7.939 -12.377 1.00 53.31 95 THR A CA 1
ATOM 694 C C . THR A 1 95 ? 5.073 -6.838 -13.338 1.00 53.31 95 THR A C 1
ATOM 696 O O . THR A 1 95 ? 4.285 -5.946 -13.649 1.00 53.31 95 THR A O 1
ATOM 699 N N . ILE A 1 96 ? 6.327 -6.883 -13.796 1.00 55.03 96 ILE A N 1
ATOM 700 C CA . ILE A 1 96 ? 6.803 -5.997 -14.861 1.00 55.03 96 ILE A CA 1
ATOM 701 C C . ILE A 1 96 ? 6.121 -6.473 -16.151 1.00 55.03 96 ILE A C 1
ATOM 703 O O . ILE A 1 96 ? 6.318 -7.625 -16.539 1.00 55.03 96 ILE A O 1
ATOM 707 N N . PRO A 1 97 ? 5.264 -5.664 -16.781 1.00 53.09 97 PRO A N 1
ATOM 708 C CA . PRO A 1 97 ? 4.508 -6.100 -17.938 1.00 53.09 97 PRO A CA 1
ATOM 709 C C . PRO A 1 97 ? 5.383 -6.175 -19.179 1.00 53.09 97 PRO A C 1
ATOM 711 O O . PRO A 1 97 ? 6.221 -5.309 -19.420 1.00 53.09 97 PRO A O 1
ATOM 714 N N . SER A 1 98 ? 5.110 -7.175 -20.009 1.00 51.12 98 SER A N 1
ATOM 715 C CA . SER A 1 98 ? 5.463 -7.140 -21.421 1.00 51.12 98 SER A CA 1
ATOM 716 C C . SER A 1 98 ? 4.525 -6.143 -22.101 1.00 51.12 98 SER A C 1
ATOM 718 O O . SER A 1 98 ? 3.335 -6.418 -22.231 1.00 51.12 98 SER A O 1
ATOM 720 N N . SER A 1 99 ? 5.079 -4.971 -22.413 1.00 53.66 99 SER A N 1
ATOM 721 C CA . SER A 1 99 ? 4.514 -3.874 -23.211 1.00 53.66 99 SER A CA 1
ATOM 722 C C . SER A 1 99 ? 3.073 -3.410 -22.896 1.00 53.66 99 SER A C 1
ATOM 724 O O . SER A 1 99 ? 2.078 -4.050 -23.209 1.00 53.66 99 SER A O 1
ATOM 726 N N . THR A 1 100 ? 2.984 -2.169 -22.396 1.00 43.88 100 THR A N 1
ATOM 727 C CA . THR A 1 100 ? 1.807 -1.266 -22.297 1.00 43.88 100 THR A CA 1
ATOM 728 C C . THR A 1 100 ? 0.907 -1.303 -21.055 1.00 43.88 100 THR A C 1
ATOM 730 O O . THR A 1 100 ? 0.145 -0.354 -20.872 1.00 43.88 100 THR A O 1
ATOM 733 N N . SER A 1 101 ? 1.024 -2.269 -20.135 1.00 45.50 101 SER A N 1
ATOM 734 C CA . SER A 1 101 ? 0.135 -2.294 -18.952 1.00 45.50 101 SER A CA 1
ATOM 735 C C . SER A 1 101 ? 0.792 -2.776 -17.656 1.00 45.50 101 SER A C 1
ATOM 737 O O . SER A 1 101 ? 0.811 -3.972 -17.383 1.00 45.50 101 SER A O 1
ATOM 739 N N . LEU A 1 102 ? 1.275 -1.865 -16.801 1.00 49.78 102 LEU A N 1
ATOM 740 C CA . LEU A 1 102 ? 1.788 -2.213 -15.463 1.00 49.78 102 LEU A CA 1
ATOM 741 C C . LEU A 1 102 ? 0.673 -2.816 -14.605 1.00 49.78 102 LEU A C 1
ATOM 743 O O . LEU A 1 102 ? -0.252 -2.118 -14.199 1.00 49.78 102 LEU A O 1
ATOM 747 N N . SER A 1 103 ? 0.766 -4.122 -14.347 1.00 51.03 103 SER A N 1
ATOM 748 C CA . SER A 1 103 ? -0.230 -4.871 -13.581 1.00 51.03 103 SER A CA 1
ATOM 749 C C . SER A 1 103 ? 0.331 -5.216 -12.205 1.00 51.03 103 SER A C 1
ATOM 751 O O . SER A 1 103 ? 1.281 -5.988 -12.074 1.00 51.03 103 SER A O 1
ATOM 753 N N . PHE A 1 104 ? -0.261 -4.632 -11.167 1.00 50.50 104 PHE A N 1
ATOM 754 C CA . PHE A 1 104 ? 0.035 -4.960 -9.775 1.00 50.50 104 PHE A CA 1
ATOM 755 C C . PHE A 1 104 ? -1.121 -5.797 -9.224 1.00 50.50 104 PHE A C 1
ATOM 757 O O . PHE A 1 104 ? -2.275 -5.373 -9.292 1.00 50.50 104 PHE A O 1
ATOM 764 N N . TYR A 1 105 ? -0.817 -6.988 -8.705 1.00 46.84 105 TYR A N 1
ATOM 765 C CA . TYR A 1 105 ? -1.826 -7.918 -8.196 1.00 46.84 105 TYR A CA 1
ATOM 766 C C . TYR A 1 105 ? -1.803 -7.968 -6.670 1.00 46.84 105 TYR A C 1
ATOM 768 O O . TYR A 1 105 ? -0.783 -8.340 -6.083 1.00 46.84 105 TYR A O 1
ATOM 776 N N . ASP A 1 106 ? -2.941 -7.670 -6.033 1.00 42.59 106 ASP A N 1
ATOM 777 C CA . ASP A 1 106 ? -3.142 -7.968 -4.617 1.00 42.59 106 ASP A CA 1
ATOM 778 C C . ASP A 1 106 ? -3.560 -9.417 -4.421 1.00 42.59 106 ASP A C 1
ATOM 780 O O . ASP A 1 106 ? -4.646 -9.820 -4.830 1.00 42.59 106 ASP A O 1
ATOM 784 N N . SER A 1 107 ? -2.718 -10.203 -3.755 1.00 40.47 107 SER A N 1
ATOM 785 C CA . SER A 1 107 ? -2.958 -11.628 -3.514 1.00 40.47 107 SER A CA 1
ATOM 786 C C . SER A 1 107 ? -4.155 -11.913 -2.588 1.00 40.47 107 SER A C 1
ATOM 788 O O . SER A 1 107 ? -4.514 -13.075 -2.415 1.00 40.47 107 SER A O 1
ATOM 790 N N . GLY A 1 108 ? -4.800 -10.882 -2.018 1.00 38.28 108 GLY A N 1
ATOM 791 C CA . GLY A 1 108 ? -5.974 -11.013 -1.143 1.00 38.28 108 GLY A CA 1
ATOM 792 C C . GLY A 1 108 ? -7.217 -10.201 -1.529 1.00 38.28 108 GLY A C 1
ATOM 793 O O . GLY A 1 108 ? -8.176 -10.200 -0.759 1.00 38.28 108 GLY A O 1
ATOM 794 N N . VAL A 1 109 ? -7.237 -9.502 -2.673 1.00 40.03 109 VAL A N 1
ATOM 795 C CA . VAL A 1 109 ? -8.370 -8.647 -3.082 1.00 40.03 109 VAL A CA 1
ATOM 796 C C . VAL A 1 109 ? -8.811 -8.997 -4.505 1.00 40.03 109 VAL A C 1
ATOM 798 O O . VAL A 1 109 ? -8.102 -8.741 -5.471 1.00 40.03 109 VAL A O 1
ATOM 801 N N . THR A 1 110 ? -10.018 -9.555 -4.644 1.00 35.84 110 THR A N 1
ATOM 802 C CA . THR A 1 110 ? -10.634 -9.965 -5.927 1.00 35.84 110 THR A CA 1
ATOM 803 C C . THR A 1 110 ? -11.069 -8.801 -6.824 1.00 35.84 110 THR A C 1
ATOM 805 O O . THR A 1 110 ? -11.507 -9.026 -7.946 1.00 35.84 110 THR A O 1
ATOM 808 N N . ASN A 1 111 ? -10.946 -7.559 -6.353 1.00 38.56 111 ASN A N 1
ATOM 809 C CA . ASN A 1 111 ? -11.207 -6.345 -7.123 1.00 38.56 111 ASN A CA 1
ATOM 810 C C . ASN A 1 111 ? -9.977 -5.444 -7.059 1.00 38.56 111 ASN A C 1
ATOM 812 O O . ASN A 1 111 ? -9.916 -4.484 -6.290 1.00 38.56 111 ASN A O 1
ATOM 816 N N . VAL A 1 112 ? -8.964 -5.780 -7.849 1.00 43.28 112 VAL A N 1
ATOM 817 C CA . VAL A 1 112 ? -7.875 -4.847 -8.118 1.00 43.28 112 VAL A CA 1
ATOM 818 C C . VAL A 1 112 ? -8.421 -3.731 -8.997 1.00 43.28 112 VAL A C 1
ATOM 820 O O . VAL A 1 112 ? -8.957 -3.979 -10.076 1.00 43.28 112 VAL A O 1
ATOM 823 N N . ALA A 1 113 ? -8.267 -2.488 -8.541 1.00 41.06 113 ALA A N 1
ATOM 824 C CA . ALA A 1 113 ? -8.257 -1.352 -9.443 1.00 41.06 113 ALA A CA 1
ATOM 825 C C . ALA A 1 113 ? -7.076 -1.570 -10.394 1.00 41.06 113 ALA A C 1
ATOM 827 O O . ALA A 1 113 ? -5.938 -1.217 -10.084 1.00 41.06 113 ALA A O 1
ATOM 828 N N . SER A 1 114 ? -7.347 -2.220 -11.523 1.00 41.38 114 SER A N 1
ATOM 829 C CA . SER A 1 114 ? -6.464 -2.313 -12.673 1.00 41.38 114 SER A CA 1
ATOM 830 C C . SER A 1 114 ? -6.300 -0.904 -13.227 1.00 41.38 114 SER A C 1
ATOM 832 O O . SER A 1 114 ? -6.967 -0.497 -14.177 1.00 41.38 114 SER A O 1
ATOM 834 N N . GLY A 1 115 ? -5.460 -0.113 -12.562 1.00 41.19 115 GLY A N 1
ATOM 835 C CA . GLY A 1 115 ? -4.974 1.147 -13.080 1.00 41.19 115 GLY A CA 1
ATOM 836 C C . GLY A 1 115 ? -4.066 0.825 -14.250 1.00 41.19 115 GLY A C 1
ATOM 837 O O . GLY A 1 115 ? -2.861 0.685 -14.068 1.00 41.19 115 GLY A O 1
ATOM 838 N N . MET A 1 116 ? -4.647 0.667 -15.439 1.00 40.81 116 MET A N 1
ATOM 839 C CA . MET A 1 116 ? -3.883 0.766 -16.671 1.00 40.81 116 MET A CA 1
ATOM 840 C C . MET A 1 116 ? -3.353 2.195 -16.737 1.00 40.81 116 MET A C 1
ATOM 842 O O . MET A 1 116 ? -4.057 3.117 -17.141 1.00 40.81 116 MET A O 1
ATOM 846 N N . TYR A 1 117 ? -2.122 2.396 -16.275 1.00 39.19 117 TYR A N 1
ATOM 847 C CA . TYR A 1 117 ? -1.366 3.595 -16.597 1.00 39.19 117 TYR A CA 1
ATOM 848 C C . TYR A 1 117 ? -0.963 3.467 -18.064 1.00 39.19 117 TYR A C 1
ATOM 850 O O . TYR A 1 117 ? 0.107 2.958 -18.390 1.00 39.19 117 TYR A O 1
ATOM 858 N N . THR A 1 118 ? -1.868 3.865 -18.959 1.00 38.97 118 THR A N 1
ATOM 859 C CA . THR A 1 118 ? -1.548 4.045 -20.370 1.00 38.97 118 THR A CA 1
ATOM 860 C C . THR A 1 118 ? -0.600 5.233 -20.451 1.00 38.97 118 THR A C 1
ATOM 862 O O . THR A 1 118 ? -1.020 6.381 -20.293 1.00 38.97 118 THR A O 1
ATOM 865 N N . SER A 1 119 ? 0.688 4.960 -20.645 1.00 42.59 119 SER A N 1
ATOM 866 C CA . SER A 1 119 ? 1.638 5.981 -21.069 1.00 42.59 119 SER A CA 1
ATOM 867 C C . SER A 1 119 ? 1.268 6.389 -22.495 1.00 42.59 119 SER A C 1
ATOM 869 O O . SER A 1 119 ? 1.711 5.781 -23.463 1.00 42.59 119 SER A O 1
ATOM 871 N N . TYR A 1 120 ? 0.376 7.366 -22.624 1.00 36.34 120 TYR A N 1
ATOM 872 C CA . TYR A 1 120 ? 0.329 8.221 -23.799 1.00 36.34 120 TYR A CA 1
ATOM 873 C C . TYR A 1 120 ? 0.780 9.593 -23.335 1.00 36.34 120 TYR A C 1
ATOM 875 O O . TYR A 1 120 ? 0.036 10.328 -22.682 1.00 36.34 120 TYR A O 1
ATOM 883 N N . GLY A 1 121 ? 2.041 9.895 -23.630 1.00 31.70 121 GLY A N 1
ATOM 884 C CA . GLY A 1 121 ? 2.569 11.235 -23.496 1.00 31.70 121 GLY A CA 1
ATOM 885 C C . GLY A 1 121 ? 1.707 12.222 -24.276 1.00 31.70 121 GLY A C 1
ATOM 886 O O . GLY A 1 121 ? 1.293 11.976 -25.406 1.00 31.70 121 GLY A O 1
ATOM 887 N N . ASN A 1 122 ? 1.464 13.364 -23.658 1.00 27.61 122 ASN A N 1
ATOM 888 C CA . ASN A 1 122 ? 1.688 14.623 -24.341 1.00 27.61 122 ASN A CA 1
ATOM 889 C C . ASN A 1 122 ? 2.661 15.363 -23.436 1.00 27.61 122 ASN A C 1
ATOM 891 O O . ASN A 1 122 ? 2.204 15.935 -22.456 1.00 27.61 122 ASN A O 1
ATOM 895 N N . TYR A 1 123 ? 3.958 15.138 -23.655 1.00 30.89 123 TYR A N 1
ATOM 896 C CA . TYR A 1 123 ? 5.088 16.078 -23.690 1.00 30.89 123 TYR A CA 1
ATOM 897 C C . TYR A 1 123 ? 6.361 15.260 -23.906 1.00 30.89 123 TYR A C 1
ATOM 899 O O . TYR A 1 123 ? 6.531 14.255 -23.18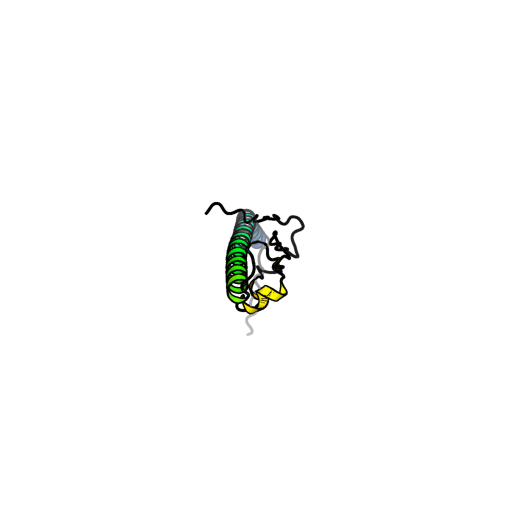0 1.00 30.89 123 TYR A O 1
#

Sequence (123 aa):
MKKTLKKQGFTLVEIMIVVAIIGLLAAIGIPSFQKARANSVKKSMENNARIVIGAAEQWAMETAQPTNATVSASDLVEYIKGGSAALKVGNQTGTIPSSTSLSFYDSGVTNVASGMYTSYGNY

Radius of gyration: 25.4 Å; chains: 1; bounding box: 42×33×91 Å